Protein AF-A0AAP2UBU7-F1 (afdb_monomer_lite)

pLDDT: mean 96.68, std 3.12, range [74.25, 98.31]

Foldseek 3Di:
DDLVVVLVVLVVVLVVLLVVLVVLLVQLVVLVVCLVPDDPVCNVVSVVSNVVSLVVSVVSLVVSLVSLVVCVVVVSDDPVVSVVSNVVSCVSNPD

Organism: NCBI:txid1982626

Secondary structure (DSSP, 8-state):
--HHHHHHHHHHHHHHHHHHHHHHHHHHHHHHHHHHT--TTTHHHHHHHHHHHHHHHHHHHHHHHHHHHHHHHTTSS-HHHHHHHHHHHHHHHH-

Radius of gyration: 16.74 Å; chains: 1; bounding box: 39×16×52 Å

Structure (mmCIF, N/CA/C/O backbone):
data_AF-A0AAP2UBU7-F1
#
_entry.id   AF-A0AAP2UBU7-F1
#
loop_
_atom_site.group_PDB
_atom_site.id
_atom_site.type_symbol
_atom_site.label_atom_id
_atom_site.label_alt_id
_atom_site.label_comp_id
_atom_site.label_asym_id
_atom_site.label_entity_id
_atom_site.label_seq_id
_atom_site.pdbx_PDB_ins_code
_atom_site.Cartn_x
_atom_site.Cartn_y
_atom_site.Cartn_z
_atom_site.occupancy
_atom_site.B_iso_or_equiv
_atom_site.auth_seq_id
_atom_site.auth_comp_id
_atom_site.auth_asym_id
_atom_site.auth_atom_id
_atom_site.pdbx_PDB_model_num
ATOM 1 N N . MET A 1 1 ? -3.297 4.465 27.802 1.00 82.69 1 MET A N 1
ATOM 2 C CA . MET A 1 1 ? -3.787 4.700 26.438 1.00 82.69 1 MET A CA 1
ATOM 3 C C . MET A 1 1 ? -5.228 4.224 26.362 1.00 82.69 1 MET A C 1
ATOM 5 O O . MET A 1 1 ? -5.494 3.100 26.779 1.00 82.69 1 MET A O 1
ATOM 9 N N . THR A 1 2 ? -6.153 5.083 25.950 1.00 95.25 2 THR A N 1
ATOM 10 C CA . THR A 1 2 ? -7.585 4.783 25.812 1.00 95.25 2 THR A CA 1
ATOM 11 C C . THR A 1 2 ? -7.878 4.121 24.464 1.00 95.25 2 THR A C 1
ATOM 13 O O . THR A 1 2 ? -7.059 4.177 23.548 1.00 95.25 2 THR A O 1
ATOM 16 N N . LYS A 1 3 ? -9.063 3.510 24.311 1.00 92.12 3 LYS A N 1
ATOM 17 C CA . LYS A 1 3 ? -9.478 2.937 23.019 1.00 92.12 3 LYS A CA 1
ATOM 18 C C . LYS A 1 3 ? -9.561 4.007 21.923 1.00 92.12 3 LYS A C 1
ATOM 20 O O . LYS A 1 3 ? -9.189 3.740 20.789 1.00 92.12 3 LYS A O 1
ATOM 25 N N . THR A 1 4 ? -9.985 5.224 22.262 1.00 94.56 4 THR A N 1
ATOM 26 C CA . THR A 1 4 ? -10.025 6.354 21.321 1.00 94.56 4 THR A CA 1
ATOM 27 C C . THR A 1 4 ? -8.628 6.715 20.819 1.00 94.56 4 THR A C 1
ATOM 29 O O . THR A 1 4 ? -8.426 6.788 19.613 1.00 94.56 4 THR A O 1
ATOM 32 N N . GLU A 1 5 ? -7.651 6.830 21.724 1.00 96.44 5 GLU A N 1
ATOM 33 C CA . GLU A 1 5 ? -6.250 7.096 21.358 1.00 96.44 5 GLU A CA 1
ATOM 34 C C . GLU A 1 5 ? -5.676 5.977 20.471 1.00 96.44 5 GLU A C 1
ATOM 36 O O . GLU A 1 5 ? -4.974 6.246 19.501 1.00 96.44 5 GLU A O 1
ATOM 41 N N . GLN A 1 6 ? -6.010 4.710 20.749 1.00 95.69 6 GLN A N 1
ATOM 42 C CA . GLN A 1 6 ? -5.599 3.582 19.902 1.00 95.69 6 GLN A CA 1
ATOM 43 C C . GLN A 1 6 ? -6.177 3.672 18.485 1.00 95.69 6 GLN A C 1
ATOM 45 O O . GLN A 1 6 ? -5.458 3.425 17.519 1.00 95.69 6 GLN A O 1
ATOM 50 N N . VAL A 1 7 ? -7.461 4.024 18.356 1.00 95.44 7 VAL A N 1
ATOM 51 C CA . VAL A 1 7 ? -8.124 4.195 17.052 1.00 95.44 7 VAL A CA 1
ATOM 52 C C . VAL A 1 7 ? -7.477 5.329 16.256 1.00 95.44 7 VAL A C 1
ATOM 54 O O . VAL A 1 7 ? -7.267 5.182 15.053 1.00 95.44 7 VAL A O 1
ATOM 57 N N . GLU A 1 8 ? -7.132 6.441 16.906 1.00 96.62 8 GLU A N 1
ATOM 58 C CA . GLU A 1 8 ? -6.438 7.564 16.264 1.00 96.62 8 GLU A CA 1
ATOM 59 C C . GLU A 1 8 ? -5.059 7.148 15.740 1.00 96.62 8 GLU A C 1
ATOM 61 O O . GLU A 1 8 ? -4.795 7.285 14.544 1.00 96.62 8 GLU A O 1
ATOM 66 N N . VAL A 1 9 ? -4.230 6.528 16.587 1.00 96.81 9 VAL A N 1
ATOM 67 C CA . VAL A 1 9 ? -2.890 6.043 16.205 1.00 96.81 9 VAL A CA 1
ATOM 68 C C . VAL A 1 9 ? -2.960 5.034 15.056 1.00 96.81 9 VAL A C 1
ATOM 70 O O . VAL A 1 9 ? -2.163 5.084 14.117 1.00 96.81 9 VAL A O 1
ATOM 73 N N . VAL A 1 10 ? -3.926 4.113 15.094 1.00 96.56 10 VAL A N 1
ATOM 74 C CA . VAL A 1 10 ? -4.122 3.135 14.018 1.00 96.56 10 VAL A CA 1
ATOM 75 C C . VAL A 1 10 ? -4.512 3.809 12.707 1.00 96.56 10 VAL A C 1
ATOM 77 O O . VAL A 1 10 ? -3.977 3.450 11.659 1.00 96.56 10 VAL A O 1
ATOM 80 N N . ARG A 1 11 ? -5.402 4.804 12.738 1.00 96.38 11 ARG A N 1
ATOM 81 C CA . ARG A 1 11 ? -5.797 5.543 11.530 1.00 96.38 11 ARG A CA 1
ATOM 82 C C . ARG A 1 11 ? -4.632 6.313 10.926 1.00 96.38 11 ARG A C 1
ATOM 84 O O . ARG A 1 11 ? -4.451 6.268 9.710 1.00 96.38 11 ARG A O 1
ATOM 91 N N . GLU A 1 12 ? -3.821 6.968 11.754 1.00 97.62 12 GLU A N 1
ATOM 92 C CA . GLU A 1 12 ? -2.585 7.618 11.307 1.00 97.62 12 GLU A CA 1
ATOM 93 C C . GLU A 1 12 ? -1.638 6.611 10.654 1.00 97.62 12 GLU A C 1
ATOM 95 O O . GLU A 1 12 ? -1.128 6.855 9.559 1.00 97.62 12 GLU A O 1
ATOM 100 N N . LYS A 1 13 ? -1.467 5.435 11.272 1.00 97.88 13 LYS A N 1
ATOM 101 C CA . LYS A 1 13 ? -0.613 4.379 10.728 1.00 97.88 13 LYS A CA 1
ATOM 102 C C . LYS A 1 13 ? -1.131 3.843 9.394 1.00 97.88 13 LYS A C 1
ATOM 104 O O . LYS A 1 13 ? -0.350 3.718 8.456 1.00 97.88 13 LYS A O 1
ATOM 109 N N . ILE A 1 14 ? -2.428 3.558 9.281 1.00 98.00 14 ILE A N 1
ATOM 110 C CA . ILE A 1 14 ? -3.050 3.109 8.025 1.00 98.00 14 ILE A CA 1
ATOM 111 C C . ILE A 1 14 ? -2.854 4.162 6.929 1.00 98.00 14 ILE A C 1
ATOM 113 O O . ILE A 1 14 ? -2.493 3.812 5.806 1.00 98.00 14 ILE A O 1
ATOM 117 N N . ASN A 1 15 ? -3.057 5.445 7.240 1.00 97.88 15 ASN A N 1
ATOM 118 C CA . ASN A 1 15 ? -2.858 6.527 6.276 1.00 97.88 15 ASN A CA 1
ATOM 119 C C . ASN A 1 15 ? -1.401 6.632 5.825 1.00 97.88 15 ASN A C 1
ATOM 121 O O . ASN A 1 15 ? -1.153 6.673 4.622 1.00 97.88 15 ASN A O 1
ATOM 125 N N . PHE A 1 16 ? -0.449 6.571 6.756 1.00 98.19 16 PHE A N 1
ATOM 126 C CA . PHE A 1 16 ? 0.976 6.552 6.434 1.00 98.19 16 PHE A CA 1
ATOM 127 C C . PHE A 1 16 ? 1.336 5.393 5.492 1.00 98.19 16 PHE A C 1
ATOM 129 O O . PHE A 1 16 ? 1.967 5.600 4.457 1.00 98.19 16 PHE A O 1
ATOM 136 N N . GLU A 1 17 ? 0.905 4.168 5.810 1.00 98.19 17 GLU A N 1
ATOM 137 C CA . GLU A 1 17 ? 1.221 2.990 4.993 1.00 98.19 17 GLU A CA 1
ATOM 138 C C . GLU A 1 17 ? 0.580 3.065 3.595 1.00 98.19 17 GLU A C 1
ATOM 140 O O . GLU A 1 17 ? 1.186 2.614 2.618 1.00 98.19 17 GLU A O 1
ATOM 145 N N . LYS A 1 18 ? -0.612 3.672 3.476 1.00 97.75 18 LYS A N 1
ATOM 146 C CA . LYS A 1 18 ? -1.276 3.946 2.189 1.00 97.75 18 LYS A CA 1
ATOM 147 C C . LYS A 1 18 ? -0.513 4.969 1.354 1.00 97.75 18 LYS A C 1
ATOM 149 O O . LYS A 1 18 ? -0.277 4.725 0.174 1.00 97.75 18 LYS A O 1
ATOM 154 N N . GLU A 1 19 ? -0.134 6.097 1.946 1.00 98.12 19 GLU A N 1
ATOM 155 C CA . GLU A 1 19 ? 0.632 7.139 1.254 1.00 98.12 19 GLU A CA 1
ATOM 156 C C . GLU A 1 19 ? 1.994 6.610 0.805 1.00 98.12 19 GLU A C 1
ATOM 158 O O . GLU A 1 19 ? 2.434 6.866 -0.318 1.00 98.12 19 GLU A O 1
ATOM 163 N N . PHE A 1 20 ? 2.638 5.801 1.647 1.00 98.19 20 PHE A N 1
ATOM 164 C CA . PHE A 1 20 ? 3.909 5.193 1.292 1.00 98.19 20 PHE A CA 1
ATOM 165 C C . PHE A 1 20 ? 3.756 4.140 0.185 1.00 98.19 20 PHE A C 1
ATOM 167 O O . PHE A 1 20 ? 4.602 4.066 -0.708 1.00 98.19 20 PHE A O 1
ATOM 174 N N . LEU A 1 21 ? 2.652 3.384 0.164 1.00 98.19 21 LEU A N 1
ATOM 175 C CA . LEU A 1 21 ? 2.319 2.507 -0.961 1.00 98.19 21 LEU A CA 1
ATOM 176 C C . LEU A 1 21 ? 2.115 3.296 -2.261 1.00 98.19 21 LEU A C 1
ATOM 178 O O . LEU A 1 21 ? 2.681 2.928 -3.291 1.00 98.19 21 LEU A O 1
ATOM 182 N N . ASP A 1 22 ? 1.364 4.398 -2.216 1.00 98.06 22 ASP A N 1
ATOM 183 C CA . ASP A 1 22 ? 1.152 5.275 -3.375 1.00 98.06 22 ASP A CA 1
ATOM 184 C C . ASP A 1 22 ? 2.486 5.840 -3.902 1.00 98.06 22 ASP A C 1
ATOM 186 O O . ASP A 1 22 ? 2.710 5.892 -5.117 1.00 98.06 22 ASP A O 1
ATOM 190 N N . TYR A 1 23 ? 3.418 6.177 -3.005 1.00 98.25 23 TYR A N 1
ATOM 191 C CA . TYR A 1 23 ? 4.780 6.569 -3.370 1.00 98.25 23 TYR A CA 1
ATOM 192 C C . TYR A 1 23 ? 5.558 5.437 -4.060 1.00 98.25 23 TYR A C 1
ATOM 194 O O . TYR A 1 23 ? 6.152 5.665 -5.115 1.00 98.25 23 TYR A O 1
ATOM 202 N N . GLN A 1 24 ? 5.527 4.206 -3.536 1.00 98.25 24 GLN A N 1
ATOM 203 C CA . GLN A 1 24 ? 6.197 3.068 -4.185 1.00 98.25 24 GLN A CA 1
ATOM 204 C C . GLN A 1 24 ? 5.625 2.788 -5.581 1.00 98.25 24 GLN A C 1
ATOM 206 O O . GLN A 1 24 ? 6.379 2.550 -6.523 1.00 98.25 24 GLN A O 1
ATOM 211 N N . ILE A 1 25 ? 4.303 2.875 -5.745 1.00 97.81 25 ILE A N 1
ATOM 212 C CA . ILE A 1 25 ? 3.639 2.702 -7.046 1.00 97.81 25 ILE A CA 1
ATOM 213 C C . ILE A 1 25 ? 4.068 3.791 -8.032 1.00 97.81 25 ILE A C 1
ATOM 215 O O . ILE A 1 25 ? 4.289 3.507 -9.210 1.00 97.81 25 ILE A O 1
ATOM 219 N N . LYS A 1 26 ? 4.226 5.037 -7.570 1.00 98.06 26 LYS A N 1
ATOM 220 C CA . LYS A 1 26 ? 4.771 6.116 -8.402 1.00 98.06 26 LYS A CA 1
ATOM 221 C C . LYS A 1 26 ? 6.171 5.764 -8.920 1.00 98.06 26 LYS A C 1
ATOM 223 O O . LYS A 1 26 ? 6.407 5.896 -10.118 1.00 98.06 26 LYS A O 1
ATOM 228 N N . LEU A 1 27 ? 7.053 5.250 -8.061 1.00 98.06 27 LEU A N 1
ATOM 229 C CA . LEU A 1 27 ? 8.403 4.826 -8.460 1.00 98.06 27 LEU A CA 1
ATOM 230 C C . LEU A 1 27 ? 8.393 3.651 -9.448 1.00 98.06 27 LEU A C 1
ATOM 232 O O . LEU A 1 27 ? 9.250 3.586 -10.326 1.00 98.06 27 LEU A O 1
ATOM 236 N N . VAL A 1 28 ? 7.435 2.723 -9.327 1.00 98.19 28 VAL A N 1
ATOM 237 C CA . VAL A 1 28 ? 7.242 1.652 -10.321 1.00 98.19 28 VAL A CA 1
ATOM 238 C C . VAL A 1 28 ? 6.910 2.256 -11.684 1.00 98.19 28 VAL A C 1
ATOM 240 O O . VAL A 1 28 ? 7.588 1.942 -12.656 1.00 98.19 28 VAL A O 1
ATOM 243 N N . LYS A 1 29 ? 5.938 3.174 -11.748 1.00 97.44 29 LYS A N 1
ATOM 244 C CA . LYS A 1 29 ? 5.535 3.837 -13.001 1.00 97.44 29 LYS A CA 1
ATOM 245 C C . LYS A 1 29 ? 6.662 4.661 -13.625 1.00 97.44 29 LYS A C 1
ATOM 247 O O . LYS A 1 29 ? 6.763 4.745 -14.845 1.00 97.44 29 LYS A O 1
ATOM 252 N N . GLU A 1 30 ? 7.499 5.292 -12.806 1.00 98.06 30 GLU A N 1
ATOM 253 C CA . GLU A 1 30 ? 8.699 5.993 -13.279 1.00 98.06 30 GLU A CA 1
ATOM 254 C C . GLU A 1 30 ? 9.715 5.010 -13.875 1.00 98.06 30 GLU A C 1
ATOM 256 O O . GLU A 1 30 ? 10.177 5.226 -14.992 1.00 98.06 30 GLU A O 1
ATOM 261 N N . ALA A 1 31 ? 9.982 3.885 -13.204 1.00 97.94 31 ALA A N 1
ATOM 262 C CA . ALA A 1 31 ? 10.877 2.847 -13.718 1.00 97.94 31 ALA A CA 1
ATOM 263 C C . ALA A 1 31 ? 10.351 2.170 -15.000 1.00 97.94 31 ALA A C 1
ATOM 265 O O . ALA A 1 31 ? 11.145 1.815 -15.869 1.00 97.94 31 ALA A O 1
ATOM 266 N N . GLU A 1 32 ? 9.031 2.011 -15.147 1.00 97.56 32 GLU A N 1
ATOM 267 C CA . GLU A 1 32 ? 8.404 1.521 -16.386 1.00 97.56 32 GLU A CA 1
ATOM 268 C C . GLU A 1 32 ? 8.676 2.474 -17.552 1.00 97.56 32 GLU A C 1
ATOM 270 O O . GLU A 1 32 ? 9.160 2.039 -18.594 1.00 97.56 32 GLU A O 1
ATOM 275 N N . LYS A 1 33 ? 8.478 3.781 -17.346 1.00 97.69 33 LYS A N 1
ATOM 276 C CA . LYS A 1 33 ? 8.798 4.801 -18.357 1.00 97.69 33 LYS A CA 1
ATOM 277 C C . LYS A 1 33 ? 10.286 4.852 -18.683 1.00 97.69 33 LYS A C 1
ATOM 279 O O . LYS A 1 33 ? 10.648 5.039 -19.841 1.00 97.69 33 LYS A O 1
ATOM 284 N N . GLU A 1 34 ? 11.160 4.719 -17.689 1.00 97.50 34 GLU A N 1
ATOM 285 C CA . GLU A 1 34 ? 12.604 4.673 -17.936 1.00 97.50 34 GLU A CA 1
ATOM 286 C C . GLU A 1 34 ? 12.999 3.458 -18.776 1.00 97.50 34 GLU A C 1
ATOM 288 O O . GLU A 1 34 ? 13.840 3.591 -19.658 1.00 97.50 34 GLU A O 1
ATOM 293 N N . LEU A 1 35 ? 12.388 2.296 -18.528 1.00 97.44 35 LEU A N 1
ATOM 294 C CA . LEU A 1 35 ? 12.618 1.086 -19.315 1.00 97.44 35 LEU A CA 1
ATOM 295 C C . LEU A 1 35 ? 12.080 1.217 -20.748 1.00 97.44 35 LEU A C 1
ATOM 297 O O . LEU A 1 35 ? 12.726 0.751 -21.679 1.00 97.44 35 LEU A O 1
ATOM 301 N N . GLU A 1 36 ? 10.919 1.843 -20.940 1.00 96.75 36 GLU A N 1
ATOM 302 C CA . GLU A 1 36 ? 10.354 2.092 -22.276 1.00 96.75 36 GLU A CA 1
ATOM 303 C C . GLU A 1 36 ? 11.238 3.011 -23.129 1.00 96.75 36 GLU A C 1
ATOM 305 O O . GLU A 1 36 ? 11.290 2.856 -24.347 1.00 96.75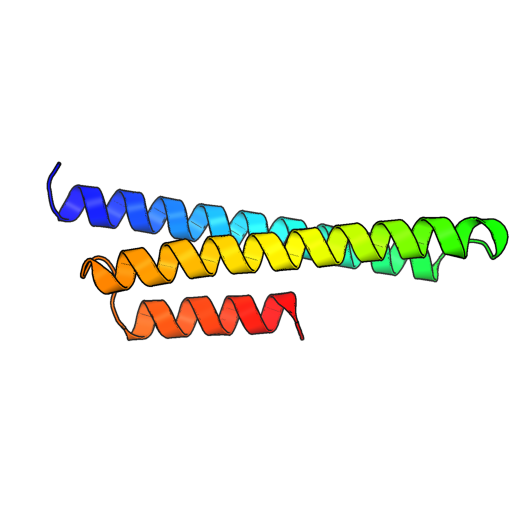 36 GLU A O 1
ATOM 310 N N . ASN A 1 37 ? 11.937 3.955 -22.493 1.00 95.94 37 ASN A N 1
ATOM 311 C CA . ASN A 1 37 ? 12.760 4.961 -23.167 1.00 95.94 37 ASN A CA 1
ATOM 312 C C . ASN A 1 37 ? 14.267 4.641 -23.156 1.00 95.94 37 ASN A C 1
ATOM 314 O O . ASN A 1 37 ? 15.063 5.488 -23.568 1.00 95.94 37 ASN A O 1
ATOM 318 N N . CYS A 1 38 ? 14.688 3.474 -22.657 1.00 95.94 38 CYS A N 1
ATOM 319 C CA . CYS A 1 38 ? 16.111 3.157 -22.549 1.00 95.94 38 CYS A CA 1
ATOM 320 C C . CYS A 1 38 ? 16.718 2.656 -23.865 1.00 95.94 38 CYS A C 1
ATOM 322 O O . CYS A 1 38 ? 16.031 2.178 -24.770 1.00 95.94 38 CYS A O 1
ATOM 324 N N . SER A 1 39 ? 18.045 2.740 -23.944 1.00 96.62 39 SER A N 1
ATOM 325 C CA . SER A 1 39 ? 18.832 2.106 -24.999 1.00 96.62 39 SER A CA 1
ATOM 326 C C . SER A 1 39 ? 18.785 0.574 -24.877 1.00 96.62 39 SER A C 1
ATOM 328 O O . SER A 1 39 ? 18.373 0.019 -23.850 1.00 96.62 39 SER A O 1
ATOM 330 N N . TYR A 1 40 ? 19.224 -0.132 -25.921 1.00 94.94 40 TYR A N 1
ATOM 331 C CA . TYR A 1 40 ? 19.349 -1.590 -25.856 1.00 94.94 40 TYR A CA 1
ATOM 332 C C . TYR A 1 40 ? 20.436 -2.013 -24.858 1.00 94.94 40 TYR A C 1
ATOM 334 O O . TYR A 1 40 ? 20.290 -3.025 -24.174 1.00 94.94 40 TYR A O 1
ATOM 342 N N . GLU A 1 41 ? 21.498 -1.219 -24.745 1.00 96.62 41 GLU A N 1
ATOM 343 C CA . GLU A 1 41 ? 22.621 -1.437 -23.839 1.00 96.62 41 GLU A CA 1
ATOM 344 C C . GLU A 1 41 ? 22.183 -1.405 -22.364 1.00 96.62 41 GLU A C 1
ATOM 346 O O . GLU A 1 41 ? 22.621 -2.243 -21.574 1.00 96.62 41 GLU A O 1
ATOM 351 N N . ASP A 1 42 ? 21.250 -0.515 -22.010 1.00 96.44 42 ASP A N 1
ATOM 352 C CA . ASP A 1 42 ? 20.812 -0.299 -20.621 1.00 96.44 42 ASP A CA 1
ATOM 353 C C . ASP A 1 42 ? 19.601 -1.162 -20.211 1.00 96.44 42 ASP A C 1
ATOM 355 O O . ASP A 1 42 ? 19.195 -1.180 -19.042 1.00 96.44 42 ASP A O 1
ATOM 359 N N . ILE A 1 43 ? 18.998 -1.903 -21.150 1.00 96.69 43 ILE A N 1
ATOM 360 C CA . ILE A 1 43 ? 17.707 -2.581 -20.940 1.00 96.69 43 ILE A CA 1
ATOM 361 C C . ILE A 1 43 ? 17.722 -3.570 -19.767 1.00 96.69 43 ILE A C 1
ATOM 363 O O . ILE A 1 43 ? 16.729 -3.709 -19.049 1.00 96.69 43 ILE A O 1
ATOM 367 N N . GLN A 1 44 ? 18.842 -4.265 -19.547 1.00 97.38 44 GLN A N 1
ATOM 368 C CA . GLN A 1 44 ? 18.965 -5.243 -18.461 1.00 97.38 44 GLN A CA 1
ATOM 369 C C . GLN A 1 44 ? 19.012 -4.563 -17.094 1.00 97.38 44 GLN A C 1
ATOM 371 O O . GLN A 1 44 ? 18.337 -5.006 -16.161 1.00 97.38 44 GLN A O 1
ATOM 376 N N . GLU A 1 45 ? 19.750 -3.458 -16.981 1.00 97.56 45 GLU A N 1
ATOM 377 C CA . GLU A 1 45 ? 19.804 -2.666 -15.756 1.00 97.56 45 GLU A CA 1
ATOM 378 C C . GLU A 1 45 ? 18.418 -2.104 -15.423 1.00 97.56 45 GLU A C 1
ATOM 380 O O . GLU A 1 45 ? 17.916 -2.298 -14.312 1.00 97.56 45 GLU A O 1
ATOM 385 N N . LYS A 1 46 ? 17.741 -1.497 -16.406 1.00 97.88 46 LYS A N 1
ATOM 386 C CA . LYS A 1 46 ? 16.397 -0.931 -16.213 1.00 97.88 46 LYS A CA 1
ATOM 387 C C . LYS A 1 46 ? 15.355 -1.987 -15.845 1.00 97.88 46 LYS A C 1
ATOM 389 O O . LYS A 1 46 ? 14.524 -1.740 -14.969 1.00 97.88 46 LYS A O 1
ATOM 394 N N . ARG A 1 47 ? 15.433 -3.197 -16.413 1.00 97.81 47 ARG A N 1
ATOM 395 C CA . ARG A 1 47 ? 14.589 -4.336 -15.995 1.00 97.81 47 ARG A CA 1
ATOM 396 C C . ARG A 1 47 ? 14.838 -4.742 -14.547 1.00 97.81 47 ARG A C 1
ATOM 398 O O . ARG A 1 47 ? 13.876 -4.990 -13.821 1.00 97.81 47 ARG A O 1
ATOM 405 N N . SER A 1 48 ? 16.101 -4.794 -14.124 1.00 97.88 48 SER A N 1
ATOM 406 C CA . SER A 1 48 ? 16.462 -5.099 -12.735 1.00 97.88 48 SER A CA 1
ATOM 407 C C . SER A 1 48 ? 15.903 -4.047 -11.771 1.00 97.88 48 SER A C 1
ATOM 409 O O . SER A 1 48 ? 15.254 -4.394 -10.781 1.00 97.88 48 SER A O 1
ATOM 411 N N . ILE A 1 49 ? 16.049 -2.759 -12.106 1.00 98.12 49 ILE A N 1
ATOM 412 C CA . ILE A 1 49 ? 15.489 -1.644 -11.327 1.00 98.12 49 ILE A CA 1
ATOM 413 C C . ILE A 1 49 ? 13.969 -1.759 -11.220 1.00 98.12 49 ILE A C 1
ATOM 415 O O . ILE A 1 49 ? 13.433 -1.698 -10.113 1.0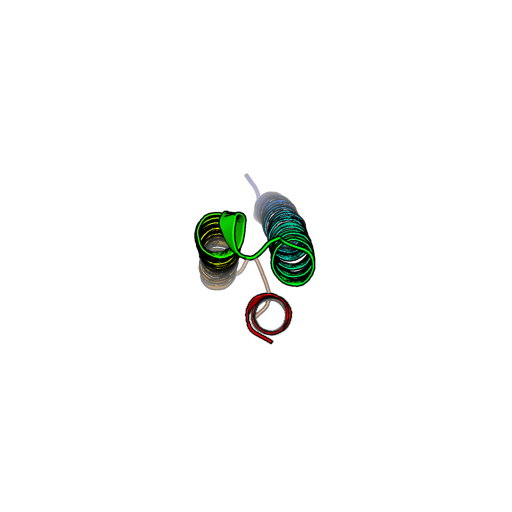0 98.12 49 ILE A O 1
ATOM 419 N N . LEU A 1 50 ? 13.272 -1.981 -12.336 1.00 98.19 50 LEU A N 1
ATOM 420 C CA . LEU A 1 50 ? 11.823 -2.175 -12.330 1.00 98.19 50 LEU A CA 1
ATOM 421 C C . LEU A 1 50 ? 11.413 -3.357 -11.439 1.00 98.19 50 LEU A C 1
ATOM 423 O O . LEU A 1 50 ? 10.475 -3.240 -10.649 1.00 98.19 50 LEU A O 1
ATOM 427 N N . GLY A 1 51 ? 12.141 -4.474 -11.514 1.00 98.19 51 GLY A N 1
ATOM 428 C CA . GLY A 1 51 ? 11.940 -5.629 -10.638 1.00 98.19 51 GLY A CA 1
ATOM 429 C C . GLY A 1 51 ? 12.068 -5.264 -9.157 1.00 98.19 51 GLY A C 1
ATOM 430 O O . GLY A 1 51 ? 11.163 -5.550 -8.372 1.00 98.19 51 GLY A O 1
ATOM 431 N N . MET A 1 52 ? 13.136 -4.556 -8.778 1.00 98.25 52 MET A N 1
ATOM 432 C CA . MET A 1 52 ? 13.331 -4.077 -7.404 1.00 98.25 52 MET A CA 1
ATOM 433 C C . MET A 1 52 ? 12.195 -3.155 -6.943 1.00 98.25 52 MET A C 1
ATOM 435 O O . MET A 1 52 ? 11.708 -3.299 -5.820 1.00 98.25 52 MET A O 1
ATOM 439 N N . ARG A 1 53 ? 11.730 -2.235 -7.801 1.00 98.19 53 ARG A N 1
ATOM 440 C CA . ARG A 1 53 ? 10.612 -1.332 -7.475 1.00 98.19 53 ARG A CA 1
ATOM 441 C C . ARG A 1 53 ? 9.297 -2.081 -7.283 1.00 98.19 53 ARG A C 1
ATOM 443 O O . ARG A 1 53 ? 8.585 -1.806 -6.320 1.00 98.19 53 ARG A O 1
ATOM 450 N N . ARG A 1 54 ? 8.992 -3.065 -8.135 1.00 97.50 54 ARG A N 1
ATOM 451 C CA . ARG A 1 54 ? 7.793 -3.912 -7.991 1.00 97.50 54 ARG A CA 1
ATOM 452 C C . ARG A 1 54 ? 7.823 -4.727 -6.699 1.00 97.50 54 ARG A C 1
ATOM 454 O O . ARG A 1 54 ? 6.806 -4.810 -6.008 1.00 97.50 54 ARG A O 1
ATOM 461 N N . THR A 1 55 ? 8.986 -5.265 -6.331 1.00 98.00 55 THR A N 1
ATOM 462 C CA . THR A 1 55 ? 9.176 -5.940 -5.039 1.00 98.00 55 THR A CA 1
ATOM 463 C C . THR A 1 55 ? 8.948 -4.978 -3.876 1.00 98.00 55 THR A C 1
ATOM 465 O O . THR A 1 55 ? 8.223 -5.322 -2.949 1.00 98.00 55 THR A O 1
ATOM 468 N N . ALA A 1 56 ? 9.488 -3.756 -3.932 1.00 98.00 56 ALA A N 1
ATOM 469 C CA . ALA A 1 56 ? 9.279 -2.755 -2.885 1.00 98.00 56 ALA A CA 1
ATOM 470 C C . ALA A 1 56 ? 7.795 -2.375 -2.719 1.00 98.00 56 ALA A C 1
ATOM 472 O O . ALA A 1 56 ? 7.297 -2.350 -1.595 1.00 98.00 56 ALA A O 1
ATOM 473 N N . ALA A 1 57 ? 7.069 -2.155 -3.821 1.00 98.12 57 ALA A N 1
ATOM 474 C CA . ALA A 1 57 ? 5.628 -1.894 -3.786 1.00 98.12 57 ALA A CA 1
ATOM 475 C C . ALA A 1 57 ? 4.837 -3.081 -3.207 1.00 98.12 57 ALA A C 1
ATOM 477 O O . ALA A 1 57 ? 3.940 -2.888 -2.388 1.00 98.12 57 ALA A O 1
ATOM 478 N N . SER A 1 58 ? 5.210 -4.312 -3.571 1.00 97.25 58 SER A N 1
ATOM 479 C CA . SER A 1 58 ? 4.582 -5.532 -3.044 1.00 97.25 58 SER A CA 1
ATOM 480 C C . SER A 1 58 ? 4.822 -5.693 -1.540 1.00 97.25 58 SER A C 1
ATOM 482 O O . SER A 1 58 ? 3.885 -5.966 -0.792 1.00 97.25 58 SER A O 1
ATOM 484 N N . SER A 1 59 ? 6.055 -5.474 -1.076 1.00 97.56 59 SER A N 1
ATOM 485 C CA . SER A 1 59 ? 6.392 -5.493 0.353 1.00 97.56 59 SER A CA 1
ATOM 486 C C . SER A 1 59 ? 5.612 -4.434 1.127 1.00 97.56 59 SER A C 1
ATOM 488 O O . SER A 1 59 ? 5.071 -4.721 2.191 1.00 97.56 59 SER A O 1
ATOM 490 N N . GLN A 1 60 ? 5.486 -3.233 0.565 1.00 98.25 60 GLN A N 1
ATOM 491 C CA . GLN A 1 60 ? 4.734 -2.146 1.182 1.00 98.25 60 GLN A CA 1
ATOM 492 C C . GLN A 1 60 ? 3.229 -2.455 1.274 1.00 98.25 60 GLN A C 1
ATOM 494 O O . GLN A 1 60 ? 2.600 -2.197 2.300 1.00 98.25 60 GLN A O 1
ATOM 499 N N . TYR A 1 61 ? 2.652 -3.079 0.243 1.00 98.12 61 TYR A N 1
ATOM 500 C CA . TYR A 1 61 ? 1.279 -3.588 0.287 1.00 98.12 61 TYR A CA 1
ATOM 501 C C . TYR A 1 61 ? 1.089 -4.628 1.407 1.00 98.12 61 TYR A C 1
ATOM 503 O O . TYR A 1 61 ? 0.085 -4.590 2.122 1.00 98.12 61 TYR A O 1
ATOM 511 N N . MET A 1 62 ? 2.063 -5.524 1.608 1.00 97.81 62 MET A N 1
ATOM 512 C CA . MET A 1 62 ? 2.025 -6.510 2.696 1.00 97.81 62 MET A CA 1
ATOM 513 C C . MET A 1 62 ? 2.101 -5.854 4.081 1.00 97.81 62 MET A C 1
ATOM 515 O O . MET A 1 62 ? 1.370 -6.270 4.980 1.00 97.81 62 MET A O 1
ATOM 519 N N . CYS A 1 63 ? 2.918 -4.808 4.254 1.00 97.88 63 CYS A N 1
ATOM 520 C CA . CYS A 1 63 ? 2.964 -4.016 5.488 1.00 97.88 63 CYS A CA 1
ATOM 521 C C . CYS A 1 63 ? 1.600 -3.393 5.813 1.00 97.88 63 CYS A C 1
ATOM 523 O O . CYS A 1 63 ? 1.101 -3.562 6.927 1.00 97.88 63 CYS A O 1
ATOM 525 N N . LEU A 1 64 ? 0.959 -2.749 4.830 1.00 98.31 64 LEU A N 1
ATOM 526 C CA . LEU A 1 64 ? -0.391 -2.205 4.992 1.00 98.31 64 LEU A CA 1
ATOM 527 C C . LEU A 1 64 ? -1.400 -3.303 5.364 1.00 98.31 64 LEU A C 1
ATOM 529 O O . LEU A 1 64 ? -2.196 -3.107 6.280 1.00 98.31 64 LEU A O 1
ATOM 533 N N . CYS A 1 65 ? -1.348 -4.469 4.711 1.00 97.88 65 CYS A N 1
ATOM 534 C CA . CYS A 1 65 ? -2.217 -5.597 5.056 1.00 97.88 65 CYS A CA 1
ATOM 535 C C . CYS A 1 65 ? -2.021 -6.054 6.505 1.00 97.88 65 CYS A C 1
ATOM 537 O O . CYS A 1 65 ? -3.008 -6.280 7.196 1.00 97.88 65 CYS A O 1
ATOM 539 N N . GLY A 1 66 ? -0.776 -6.144 6.981 1.00 97.81 66 GLY A N 1
ATOM 540 C CA . GLY A 1 66 ? -0.484 -6.507 8.370 1.00 97.81 66 GLY A CA 1
ATOM 541 C C . GLY A 1 66 ? -1.050 -5.503 9.377 1.00 97.81 66 GLY A C 1
ATOM 542 O O . GLY A 1 66 ? -1.638 -5.904 10.380 1.00 97.81 66 GLY A O 1
ATOM 543 N N . VAL A 1 67 ? -0.941 -4.201 9.088 1.00 98.12 67 VAL A N 1
ATOM 544 C CA . VAL A 1 67 ? -1.555 -3.152 9.920 1.00 98.12 67 VAL A CA 1
ATOM 545 C C . VAL A 1 67 ? -3.077 -3.290 9.934 1.00 98.12 67 VAL A C 1
ATOM 547 O O . VAL A 1 67 ? -3.678 -3.217 11.003 1.00 98.12 67 VAL A O 1
ATOM 550 N N . LEU A 1 68 ? -3.703 -3.509 8.775 1.00 98.31 68 LEU A N 1
ATOM 551 C CA . LEU A 1 68 ? -5.155 -3.669 8.669 1.00 98.31 68 LEU A CA 1
ATOM 552 C C . LEU A 1 68 ? -5.659 -4.907 9.419 1.00 98.31 68 LEU A C 1
ATOM 554 O O . LEU A 1 68 ? -6.654 -4.802 10.130 1.00 98.31 68 LEU A O 1
ATOM 558 N N . GLU A 1 69 ? -4.978 -6.047 9.282 1.00 98.12 69 GLU A N 1
ATOM 559 C CA . GLU A 1 69 ? -5.346 -7.302 9.950 1.00 98.12 69 GLU A CA 1
ATOM 560 C C . GLU A 1 69 ? -5.320 -7.126 11.470 1.00 98.12 69 GLU A C 1
ATOM 562 O O . GLU A 1 69 ? -6.336 -7.324 12.132 1.00 98.12 69 GLU A O 1
ATOM 567 N N . LEU A 1 70 ? -4.201 -6.626 12.009 1.00 97.69 70 LEU A N 1
ATOM 568 C CA . LEU A 1 70 ? -4.048 -6.395 13.445 1.00 97.69 70 LEU A CA 1
ATOM 569 C C . LEU A 1 70 ? -5.077 -5.385 13.971 1.00 97.69 70 LEU A C 1
ATOM 571 O O . LEU A 1 70 ? -5.653 -5.564 15.040 1.00 97.69 70 LEU A O 1
ATOM 575 N N . SER A 1 71 ? -5.328 -4.317 13.215 1.00 97.75 71 SER A N 1
ATOM 576 C CA . SER A 1 71 ? -6.304 -3.290 13.595 1.00 97.75 71 SER A CA 1
ATOM 577 C C . SER A 1 71 ? -7.731 -3.830 13.628 1.00 97.75 71 SER A C 1
ATOM 579 O O . SER A 1 71 ? -8.535 -3.406 14.461 1.00 97.75 71 SER A O 1
ATOM 581 N N . TYR A 1 72 ? -8.054 -4.749 12.717 1.00 97.88 72 TYR A N 1
ATOM 582 C CA . TYR A 1 72 ? -9.353 -5.405 12.668 1.00 97.88 72 TYR A CA 1
ATOM 583 C C . TYR A 1 72 ? -9.514 -6.416 13.809 1.00 97.88 72 TYR A C 1
ATOM 585 O O . TYR A 1 72 ? -10.524 -6.372 14.505 1.00 97.88 72 TYR A O 1
ATOM 593 N N . GLU A 1 73 ? -8.508 -7.261 14.058 1.00 97.50 73 GLU A N 1
ATOM 594 C CA . GLU A 1 73 ? -8.514 -8.235 15.163 1.00 97.50 73 GLU A CA 1
ATOM 595 C C . GLU A 1 73 ? -8.636 -7.578 16.547 1.00 97.50 73 GLU A C 1
ATOM 597 O O . GLU A 1 73 ? -9.191 -8.170 17.470 1.00 97.50 73 GLU A O 1
ATOM 602 N N . LEU A 1 74 ? -8.145 -6.345 16.694 1.00 96.62 74 LEU A N 1
ATOM 603 C CA . LEU A 1 74 ? -8.233 -5.564 17.932 1.00 96.62 74 LEU A CA 1
ATOM 604 C C . LEU A 1 74 ? -9.516 -4.715 18.050 1.00 96.62 74 LEU A C 1
ATOM 606 O O . LEU A 1 74 ? -9.622 -3.894 18.967 1.00 96.62 74 LEU A O 1
ATOM 610 N N . ASP A 1 75 ? -10.482 -4.872 17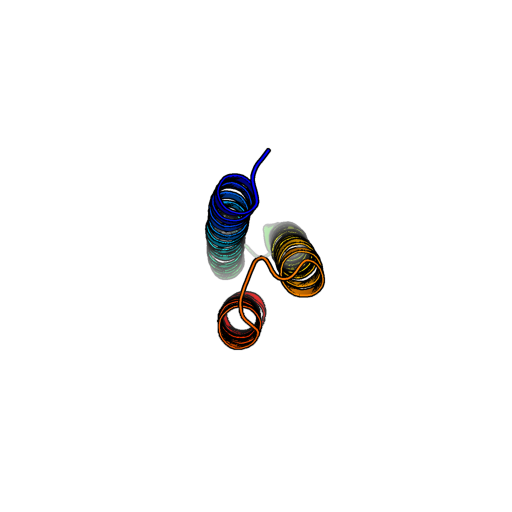.138 1.00 96.75 75 ASP A N 1
ATOM 611 C CA . ASP A 1 75 ? -11.715 -4.071 17.076 1.00 96.75 75 ASP A CA 1
ATOM 612 C C . ASP A 1 75 ? -11.447 -2.548 17.060 1.00 96.75 75 ASP A C 1
ATOM 614 O O . ASP A 1 75 ? -12.155 -1.768 17.720 1.00 96.75 75 ASP A O 1
ATOM 618 N N . LEU A 1 76 ? -10.389 -2.120 16.355 1.00 97.25 76 LEU A N 1
ATOM 619 C CA . LEU A 1 76 ? -10.004 -0.708 16.188 1.00 97.25 76 LEU A CA 1
ATOM 620 C C . LEU A 1 76 ? -10.501 -0.119 14.862 1.00 97.25 76 LEU A C 1
ATOM 622 O O . LEU A 1 76 ? -10.698 1.091 14.766 1.00 97.25 76 LEU A O 1
ATOM 626 N N . ILE A 1 77 ? -10.755 -0.967 13.862 1.00 97.25 77 ILE A N 1
ATOM 627 C CA . ILE A 1 77 ? -11.405 -0.597 12.598 1.00 97.25 77 ILE A CA 1
ATOM 628 C C . ILE A 1 77 ? -12.582 -1.523 12.299 1.00 97.25 77 ILE A C 1
ATOM 630 O O . ILE A 1 77 ? -12.645 -2.660 12.767 1.00 97.25 77 ILE A O 1
ATOM 634 N N . SER A 1 78 ? -13.525 -1.040 11.491 1.00 97.12 78 SER A N 1
ATOM 635 C CA . SER A 1 78 ? -14.663 -1.857 11.062 1.00 97.12 78 SER A CA 1
ATOM 636 C C . SER A 1 78 ? -14.269 -2.873 9.983 1.00 97.12 78 SER A C 1
ATOM 638 O O . SER A 1 78 ? -13.308 -2.683 9.234 1.00 97.12 78 SER A O 1
ATOM 640 N N . LYS A 1 79 ? -15.071 -3.933 9.837 1.00 97.44 79 LYS A N 1
ATOM 641 C CA . LYS A 1 79 ? -14.911 -4.923 8.759 1.00 97.44 79 LYS A CA 1
ATOM 642 C C . LYS A 1 79 ? -14.992 -4.295 7.363 1.00 97.44 79 LYS A C 1
ATOM 644 O O . LYS A 1 79 ? -14.283 -4.729 6.457 1.00 97.44 79 LYS A O 1
ATOM 649 N N . ASP A 1 80 ? -15.854 -3.298 7.186 1.00 97.88 80 ASP A N 1
ATOM 650 C CA . ASP A 1 80 ? -16.029 -2.619 5.900 1.00 97.88 80 ASP A CA 1
ATOM 651 C C . ASP A 1 80 ? -14.827 -1.729 5.581 1.00 97.88 80 ASP A C 1
ATOM 653 O O . ASP A 1 80 ? -14.329 -1.748 4.459 1.00 97.88 80 ASP A O 1
ATOM 657 N N . GLU A 1 81 ? -14.300 -1.016 6.579 1.00 96.25 81 GLU A N 1
ATOM 658 C CA . GLU A 1 81 ? -13.062 -0.242 6.448 1.00 96.25 81 GLU A CA 1
ATOM 659 C C . GLU A 1 81 ? -11.877 -1.143 6.080 1.00 96.25 81 GLU A C 1
ATOM 661 O O . GLU A 1 81 ? -11.185 -0.868 5.099 1.00 96.25 81 GLU A O 1
ATOM 666 N N . TYR A 1 82 ? -11.706 -2.267 6.785 1.00 97.56 82 TYR A N 1
ATOM 667 C CA . TYR A 1 82 ? -10.695 -3.279 6.468 1.00 97.56 82 TYR A CA 1
ATOM 668 C C . TYR A 1 82 ? -10.776 -3.736 5.003 1.00 97.56 82 TYR A C 1
ATOM 670 O O . TYR A 1 82 ? -9.784 -3.679 4.270 1.00 97.56 82 TYR A O 1
ATOM 678 N N . LYS A 1 83 ? -11.968 -4.152 4.550 1.00 97.50 83 LYS A N 1
ATOM 679 C CA . LYS A 1 83 ? -12.175 -4.645 3.180 1.00 97.50 83 LYS A CA 1
ATOM 680 C C . LYS A 1 83 ? -11.904 -3.566 2.140 1.00 97.50 83 LYS A C 1
ATOM 682 O O . LYS A 1 83 ? -11.166 -3.817 1.191 1.00 97.50 83 LYS A O 1
ATOM 687 N N . ASN A 1 84 ? -12.466 -2.375 2.339 1.00 97.31 84 ASN A N 1
ATOM 688 C CA . ASN A 1 84 ? -12.361 -1.275 1.388 1.00 97.31 84 ASN A CA 1
ATOM 689 C C . ASN A 1 84 ? -10.908 -0.836 1.199 1.00 97.31 84 ASN A C 1
ATOM 691 O O . ASN A 1 84 ? -10.459 -0.681 0.063 1.00 97.31 84 ASN A O 1
ATOM 695 N N . VAL A 1 85 ? -10.153 -0.659 2.291 1.00 96.62 85 VAL A N 1
ATOM 696 C CA . VAL A 1 85 ? -8.748 -0.241 2.191 1.00 96.62 85 VAL A CA 1
ATOM 697 C C . VAL A 1 85 ? -7.907 -1.335 1.536 1.00 96.62 85 VAL A C 1
ATOM 699 O O . VAL A 1 85 ? -7.117 -1.035 0.638 1.00 96.62 85 VAL A O 1
ATOM 702 N N . ARG A 1 86 ? -8.102 -2.599 1.929 1.00 96.25 86 ARG A N 1
ATOM 703 C CA . ARG A 1 86 ? -7.358 -3.734 1.368 1.00 96.25 86 ARG A CA 1
ATOM 704 C C . ARG A 1 86 ? -7.604 -3.902 -0.131 1.00 96.25 86 ARG A C 1
ATOM 706 O O . ARG A 1 86 ? -6.651 -4.071 -0.888 1.00 96.25 86 ARG A O 1
ATOM 713 N N . GLU A 1 87 ? -8.858 -3.830 -0.571 1.00 96.88 87 GLU A N 1
ATOM 714 C CA . GLU A 1 87 ? -9.218 -3.965 -1.986 1.00 96.88 87 GLU A CA 1
ATOM 715 C C . GLU A 1 87 ? -8.666 -2.808 -2.829 1.00 96.88 87 GLU A C 1
ATOM 717 O O . GLU A 1 87 ? -8.097 -3.034 -3.899 1.00 96.88 87 GLU A O 1
ATOM 722 N N . GLN A 1 88 ? -8.771 -1.570 -2.337 1.00 95.94 88 GLN A N 1
ATOM 723 C CA . GLN A 1 88 ? -8.186 -0.410 -3.014 1.00 95.94 88 GLN A CA 1
ATOM 724 C C . GLN A 1 88 ? -6.667 -0.543 -3.145 1.00 95.94 88 GLN A C 1
ATOM 726 O O . GLN A 1 88 ? -6.130 -0.310 -4.227 1.00 95.94 88 GLN A O 1
ATOM 731 N N . ALA A 1 89 ? -5.981 -0.941 -2.072 1.00 95.7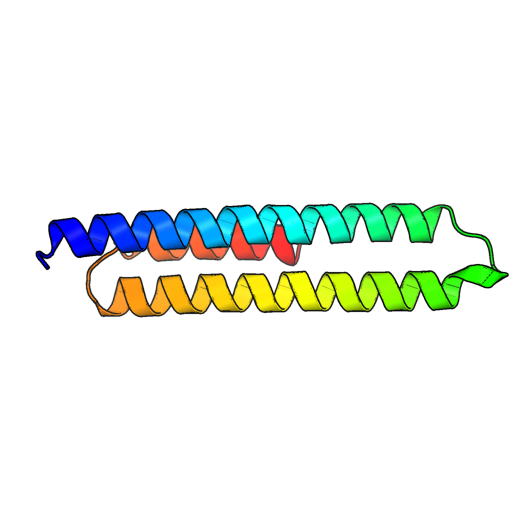5 89 ALA A N 1
ATOM 732 C CA . ALA A 1 89 ? -4.537 -1.147 -2.087 1.00 95.75 89 ALA A CA 1
ATOM 733 C C . ALA A 1 89 ? -4.139 -2.241 -3.088 1.00 95.75 89 ALA A C 1
ATOM 735 O O . ALA A 1 89 ? -3.268 -2.016 -3.923 1.00 95.75 89 ALA A O 1
ATOM 736 N N . PHE A 1 90 ? -4.837 -3.381 -3.078 1.00 94.94 90 PHE A N 1
ATOM 737 C CA . PHE A 1 90 ? -4.576 -4.484 -4.003 1.00 94.94 90 PHE A CA 1
ATOM 738 C C . PHE A 1 90 ? -4.721 -4.049 -5.464 1.00 94.94 90 PHE A C 1
ATOM 740 O O . PHE A 1 90 ? -3.828 -4.284 -6.280 1.00 94.94 90 PHE A O 1
ATOM 747 N N . ASN A 1 91 ? -5.828 -3.373 -5.786 1.00 95.19 91 ASN A N 1
ATOM 748 C CA . ASN A 1 91 ? -6.088 -2.892 -7.138 1.00 95.19 91 ASN A CA 1
ATOM 749 C C . ASN A 1 91 ? -5.020 -1.899 -7.603 1.00 95.19 91 ASN A C 1
ATOM 751 O O . ASN A 1 91 ? -4.633 -1.947 -8.757 1.00 95.19 91 ASN A O 1
ATOM 755 N N . LYS A 1 92 ? -4.516 -1.025 -6.727 1.00 92.19 92 LYS A N 1
ATOM 756 C CA . LYS A 1 92 ? -3.464 -0.072 -7.100 1.00 92.19 92 LYS A CA 1
ATOM 757 C C . LYS A 1 92 ? -2.089 -0.722 -7.309 1.00 92.19 92 LYS A C 1
ATOM 759 O O . LYS A 1 92 ? -1.279 -0.179 -8.054 1.00 92.19 92 LYS A O 1
ATOM 764 N N . THR A 1 93 ? -1.789 -1.813 -6.601 1.00 92.31 93 THR A N 1
ATOM 765 C CA . THR A 1 93 ? -0.461 -2.450 -6.632 1.00 92.31 93 THR A CA 1
ATOM 766 C C . THR A 1 93 ? -0.312 -3.457 -7.767 1.00 92.31 93 THR A C 1
ATOM 768 O O . THR A 1 93 ? 0.775 -3.568 -8.331 1.00 92.31 93 THR A O 1
ATOM 771 N N . PHE A 1 94 ? -1.373 -4.203 -8.086 1.00 89.50 94 PHE A N 1
ATOM 772 C CA . PHE A 1 94 ? -1.284 -5.367 -8.978 1.00 89.50 94 PHE A CA 1
ATOM 773 C C . PHE A 1 94 ? -2.148 -5.279 -10.242 1.00 89.50 94 PHE A C 1
ATOM 775 O O . PHE A 1 94 ? -2.072 -6.191 -11.068 1.00 89.50 94 PHE A O 1
ATOM 782 N N . ARG A 1 95 ? -2.973 -4.238 -10.397 1.00 74.25 95 ARG A N 1
ATOM 783 C CA . ARG A 1 95 ? -3.704 -3.950 -11.641 1.00 74.25 95 ARG A CA 1
ATOM 784 C C . ARG A 1 95 ? -3.217 -2.645 -12.251 1.00 74.25 95 ARG A C 1
ATOM 786 O O . ARG A 1 95 ? -3.235 -2.584 -13.496 1.00 74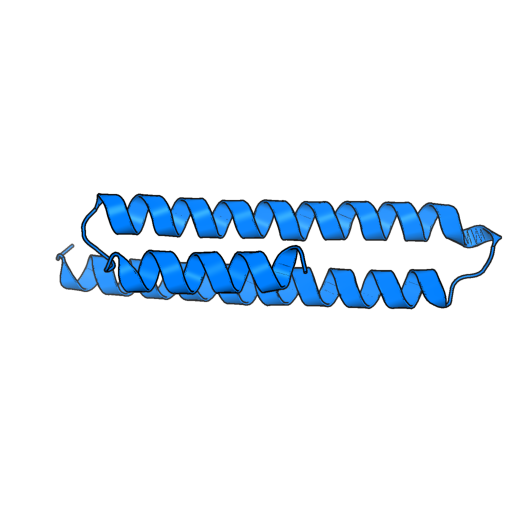.25 95 ARG A O 1
#

Sequence (95 aa):
MTKTEQVEVVREKINFEKEFLDYQIKLVKEAEKELENCSYEDIQEKRSILGMRRTAASSQYMCLCGVLELSYELDLISKDEYKNVREQAFNKTFR

=== Feature glossary ===
Legend for the data blocks above and below:

— What the protein is —

Sequence gives the chain of amino acids in standard one-letter code (A=alanine, C=cysteine, …, Y=tyrosine), read N→C. It is the only feature that is directly encoded by the gene; all structural features are derived from the folded form of this sequence.

The annotation block draws on four external resources. InterPro: which protein families and domains the sequence belongs to. GO: standardized terms for what the protein does, what process it participates in, and where in the cell it acts. CATH: which structural fold it has in the CATH hierarchy. Organism: the species of origin.

— Where its atoms are —

Atomic coordinates in PDBx/mmCIF format — the same representation the Protein Data Bank distributes. Each line of the _atom_site loop places one backbone atom in Cartesian space (units: ångströms, origin: arbitrary).

Six rendered views show the 3D structure from the faces of a cube — i.e. along ±x, ±y, ±z. Rendering representation is drawn randomly per protein from cartoon (secondary-structure ribbons), sticks (backbone bonds), or molecular surface; coloring is either N→C rainbow (blue at the N-terminus through red at the C-terminus) or one color per chain.

— Local backbone conformation —

DSSP 8-state secondary structure assigns each residue one of H (α-helix), G (3₁₀-helix), I (π-helix), E (extended β-strand), B (isolated β-bridge), T (hydrogen-bonded turn), S (bend), or '-' (coil). The assignment is computed from backbone hydrogen-bond geometry via the Kabsch–Sander algorithm.

P-SEA three-state annotation labels each residue as helix, strand, or coil based purely on the geometry of the Cα trace. It serves as a fallback when the full backbone (and thus DSSP) is unavailable.

φ (phi) and ψ (psi) are the two rotatable backbone dihedrals per residue: φ is the C(i-1)–N–Cα–C torsion, ψ is the N–Cα–C–N(i+1) torsion, both in degrees on (−180°, 180°]. α-helical residues cluster near (−60°, −45°); β-strand residues near (−120°, +130°). A Ramachandran plot is simply a scatter of (φ, ψ) for every residue.

— Global shape and packing —

Radius of gyration (Rg) is the root-mean-square distance of Cα atoms from their centroid — a single number for overall size and compactness. A globular domain of N residues has Rg ≈ 2.2·N^0.38 Å; an extended or disordered chain has a much larger Rg. The Cα contact count is the number of residue pairs whose Cα atoms are within 8 Å and are more than four positions apart in sequence — a standard proxy for tertiary packing density. The bounding box is the smallest axis-aligned box enclosing all Cα atoms.

Accessible surface area quantifies burial. A residue with SASA near zero is packed into the hydrophobic core; one with SASA >100 Å² sits on the surface. Computed here via the Shrake–Rupley numerical algorithm with a 1.4 Å probe.

The contact map is a binary N×N matrix image: pixel (i, j) is dark where Cα_i and Cα_j are within 8 Å and |i−j|>4. Because the |i−j|>4 filter removes local helical contacts, off-diagonal stripes parallel to the main diagonal indicate parallel β-sheets; stripes perpendicular to it indicate antiparallel β-sheets. The Ramachandran plot scatters every residue's (φ, ψ) pair against the sterically allowed regions. The PAE heatmap renders the predicted-aligned-error 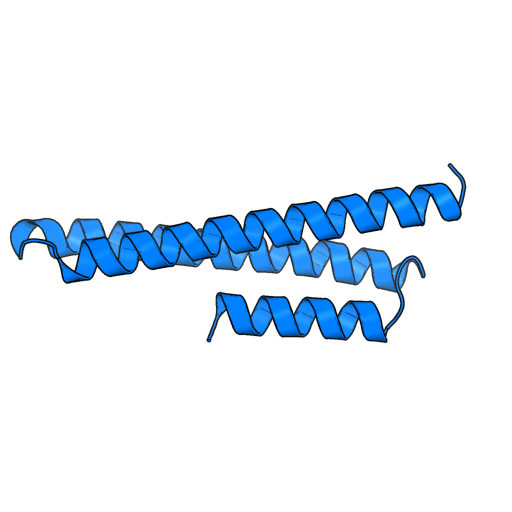matrix.

— Structural neighborhood —

A 3Di character summarizes, for each residue, the relative orientation of the Cα frame of its nearest spatial neighbor. Because it encodes fold topology rather than chemistry, 3Di alignments detect remote structural similarity that sequence alignment misses.

Structural nearest neighbors (via Foldseek easy-search vs the PDB). Reported per hit: target PDB id, E-value, and alignment TM-score. A TM-score above ~0.5 is the conventional threshold for 'same fold'.

— Confidence and disorder —

For AlphaFold models, the B-factor field carries pLDDT — the model's own estimate of local accuracy on a 0–100 scale. Regions with pLDDT<50 should be treated as essentially unmodeled; they often correspond to intrinsically disordered segments.

B-factor (Debye–Waller factor) reflects atomic displacement in the crystal lattice. It is an experimental observable (units Å²), not a prediction; low values mean the atom is pinned down, high values mean it moves or is heterogeneous across the crystal.

Predicted Aligned Error (PAE) is an AlphaFold confidence matrix: entry (i, j) is the expected error in the position of residue j, in ångströms, when the prediction is superimposed on the true structure at residue i. Low PAE within a block of residues means that block is internally rigid and well-predicted; high PAE between two blocks means their relative placement is uncertain even if each block individually is confident.